Protein AF-A0A7C0XHI2-F1 (afdb_monomer_lite)

Radius of gyration: 14.93 Å; chains: 1; bounding box: 35×37×33 Å

Secondary structure (DSSP, 8-state):
--------HHHHTT-TTT--TT-EEEEEEEEEEEETTEEEEEEEEEEEETTEEEEEEEETTT--EEEEEEEETTEEEEEE------

Structure (mmCIF, N/CA/C/O backbone):
data_AF-A0A7C0XHI2-F1
#
_entry.id   AF-A0A7C0XHI2-F1
#
loop_
_atom_site.group_PDB
_atom_site.id
_atom_site.type_symbol
_atom_site.label_atom_id
_atom_site.label_alt_id
_atom_site.label_comp_id
_atom_site.label_asym_id
_atom_site.label_entity_id
_atom_site.label_seq_id
_atom_site.pdbx_PDB_ins_code
_atom_site.Cartn_x
_atom_site.Cartn_y
_atom_site.Cartn_z
_atom_site.occupancy
_atom_site.B_iso_or_equiv
_atom_site.auth_seq_id
_atom_site.auth_comp_id
_atom_site.auth_asym_id
_atom_site.auth_atom_id
_atom_site.pdbx_PDB_model_num
ATOM 1 N N . MET A 1 1 ? -5.959 -26.187 -5.880 1.00 36.31 1 MET A N 1
ATOM 2 C CA . MET A 1 1 ? -4.838 -26.578 -4.998 1.00 36.31 1 MET A CA 1
ATOM 3 C C . MET A 1 1 ? -3.995 -25.339 -4.752 1.00 36.31 1 MET A C 1
ATOM 5 O O . MET A 1 1 ? -3.334 -24.896 -5.681 1.00 36.31 1 MET A O 1
ATOM 9 N N . SER A 1 2 ? -4.087 -24.722 -3.572 1.00 40.31 2 SER A N 1
ATOM 10 C CA . SER A 1 2 ? -3.245 -23.567 -3.233 1.00 40.31 2 SER A CA 1
ATOM 11 C C . SER A 1 2 ? -1.928 -24.086 -2.655 1.00 40.31 2 SER A C 1
ATOM 13 O O . SER A 1 2 ? -1.954 -24.869 -1.707 1.00 40.31 2 SER A O 1
ATOM 15 N N . ARG A 1 3 ? -0.787 -23.738 -3.263 1.00 34.09 3 ARG A N 1
ATOM 16 C CA . ARG A 1 3 ? 0.543 -24.066 -2.726 1.00 34.09 3 ARG A CA 1
ATOM 17 C C . ARG A 1 3 ? 0.963 -22.940 -1.792 1.00 34.09 3 ARG A C 1
ATOM 19 O O . ARG A 1 3 ? 1.308 -21.861 -2.257 1.00 34.09 3 ARG A O 1
ATOM 26 N N . THR A 1 4 ? 0.957 -23.205 -0.492 1.00 38.66 4 THR A N 1
ATOM 27 C CA . THR A 1 4 ? 1.616 -22.339 0.488 1.00 38.66 4 THR A CA 1
ATOM 28 C C . THR A 1 4 ? 3.086 -22.731 0.551 1.00 38.66 4 THR A C 1
ATOM 30 O O . THR A 1 4 ? 3.415 -23.840 0.970 1.00 38.66 4 THR A O 1
ATOM 33 N N . THR A 1 5 ? 3.974 -21.844 0.112 1.00 52.50 5 THR A N 1
ATOM 34 C CA . THR A 1 5 ? 5.419 -21.965 0.342 1.00 52.50 5 THR A CA 1
ATOM 35 C C . THR A 1 5 ? 5.786 -21.081 1.523 1.00 52.50 5 THR A C 1
ATOM 37 O O . THR A 1 5 ? 5.764 -19.859 1.405 1.00 52.50 5 THR A O 1
ATOM 40 N N . SER A 1 6 ? 6.100 -21.697 2.661 1.00 55.25 6 SER A N 1
ATOM 41 C CA . SER A 1 6 ? 6.731 -21.003 3.783 1.00 55.25 6 SER A CA 1
ATOM 42 C C . SER A 1 6 ? 8.209 -20.821 3.456 1.00 55.25 6 SER A C 1
ATOM 44 O O . SER A 1 6 ? 8.903 -21.805 3.213 1.00 55.25 6 SER A O 1
ATOM 46 N N . LEU A 1 7 ? 8.673 -19.575 3.425 1.00 54.03 7 LEU A N 1
ATOM 47 C CA . LEU A 1 7 ? 10.080 -19.238 3.233 1.00 54.03 7 LEU A CA 1
ATOM 48 C C . LEU A 1 7 ? 10.656 -18.768 4.564 1.00 54.03 7 LEU A C 1
ATOM 50 O O . LEU A 1 7 ? 10.042 -17.953 5.256 1.00 54.03 7 LEU A O 1
ATOM 54 N N . SER A 1 8 ? 11.826 -19.281 4.923 1.00 66.50 8 SER A N 1
ATOM 55 C CA . SER A 1 8 ? 12.618 -18.737 6.022 1.00 66.50 8 SER A CA 1
ATOM 56 C C . SER A 1 8 ? 13.332 -17.453 5.581 1.00 66.50 8 SER A C 1
ATOM 58 O O . SER A 1 8 ? 13.522 -17.211 4.388 1.00 66.50 8 SER A O 1
ATOM 60 N N . CYS A 1 9 ? 13.778 -16.626 6.533 1.00 54.19 9 CYS A N 1
ATOM 61 C CA . CYS A 1 9 ? 14.532 -15.404 6.219 1.00 54.19 9 CYS A CA 1
ATOM 62 C C . CYS A 1 9 ? 15.788 -15.681 5.368 1.00 54.19 9 CYS A C 1
ATOM 64 O O . CYS A 1 9 ? 16.167 -14.854 4.546 1.00 54.19 9 CYS A O 1
ATOM 66 N N . SER A 1 10 ? 16.403 -16.855 5.534 1.00 64.81 10 SER A N 1
ATOM 67 C CA . SER A 1 10 ? 17.547 -17.334 4.746 1.00 64.81 10 SER A CA 1
ATOM 68 C C . SER A 1 10 ? 17.195 -17.791 3.326 1.00 64.81 10 SER A C 1
ATOM 70 O O . SER A 1 10 ? 18.070 -17.803 2.461 1.00 64.81 10 SER A O 1
ATOM 72 N N . ASP A 1 11 ? 15.936 -18.151 3.067 1.00 62.59 11 ASP A N 1
ATOM 73 C CA . ASP A 1 11 ? 15.474 -18.527 1.725 1.00 62.59 11 ASP A CA 1
ATOM 74 C C . ASP A 1 11 ? 15.193 -17.288 0.863 1.00 62.59 11 ASP A C 1
ATOM 76 O O . ASP A 1 11 ? 15.323 -17.329 -0.361 1.00 62.59 11 ASP A O 1
ATOM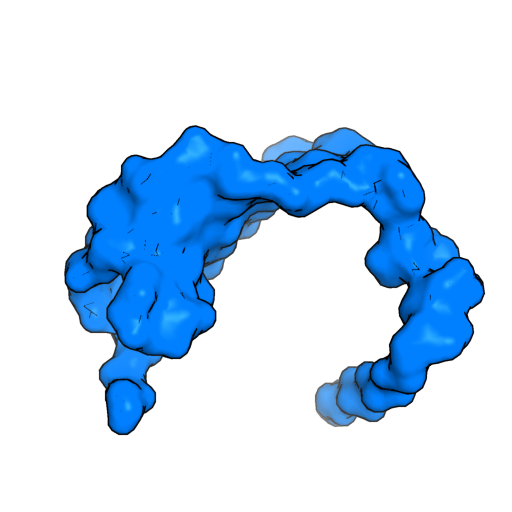 80 N N . ILE A 1 12 ? 14.842 -16.162 1.497 1.00 58.22 12 ILE A N 1
ATOM 81 C CA . ILE A 1 12 ? 14.538 -14.895 0.815 1.00 58.22 12 ILE A CA 1
ATOM 82 C C . ILE A 1 12 ? 15.788 -14.321 0.145 1.00 58.22 12 ILE A C 1
AT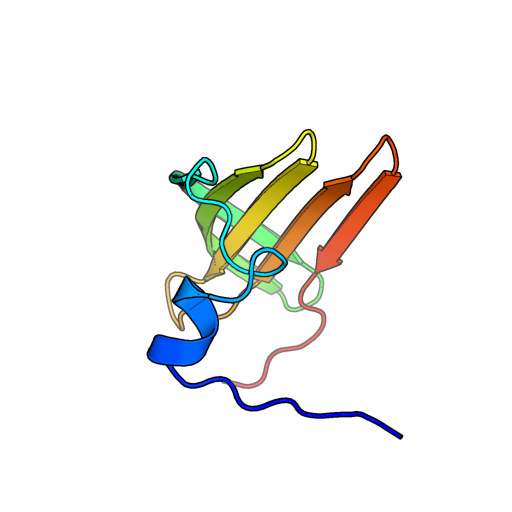OM 84 O O . ILE A 1 12 ? 15.717 -13.898 -1.004 1.00 58.22 12 ILE A O 1
ATOM 88 N N . SER A 1 13 ? 16.940 -14.357 0.814 1.00 55.72 13 SER A N 1
ATOM 89 C CA . SER A 1 13 ? 18.195 -13.799 0.292 1.00 55.72 13 SER A CA 1
ATOM 90 C C . SER A 1 13 ? 18.773 -14.558 -0.910 1.00 55.72 13 SER A C 1
ATOM 92 O O . SER A 1 13 ? 19.555 -13.980 -1.658 1.00 55.72 13 SER A O 1
ATOM 94 N N . ASN A 1 14 ? 18.378 -15.818 -1.127 1.00 51.16 14 ASN A N 1
ATOM 95 C CA . ASN A 1 14 ? 18.843 -16.645 -2.250 1.00 51.16 14 ASN A CA 1
ATOM 96 C C . ASN A 1 14 ? 17.791 -16.847 -3.351 1.00 51.16 14 ASN A C 1
ATOM 98 O O . ASN A 1 14 ? 18.092 -17.412 -4.404 1.00 51.16 14 ASN A O 1
ATOM 102 N N . SER A 1 15 ? 16.556 -16.389 -3.139 1.00 54.91 15 SER A N 1
ATOM 103 C CA . SER A 1 15 ? 15.505 -16.462 -4.147 1.00 54.91 15 SER A CA 1
ATOM 104 C C . SER A 1 15 ? 15.537 -15.203 -5.009 1.00 54.91 15 SER A C 1
ATOM 106 O O . SER A 1 15 ? 14.886 -14.203 -4.703 1.00 54.91 15 SER A O 1
ATOM 108 N N . GLY A 1 16 ? 16.270 -15.253 -6.125 1.00 50.09 16 GLY A N 1
ATOM 109 C CA . GLY A 1 16 ? 16.339 -14.159 -7.109 1.00 50.09 16 GLY A CA 1
ATOM 110 C C . GLY A 1 16 ? 14.992 -13.767 -7.744 1.00 50.09 16 GLY A C 1
ATOM 111 O O . GLY A 1 16 ? 14.937 -12.813 -8.509 1.00 50.09 16 GLY A O 1
ATOM 112 N N . ALA A 1 17 ? 13.905 -14.482 -7.430 1.00 52.44 17 ALA A N 1
ATOM 113 C CA . ALA A 1 17 ? 12.536 -14.133 -7.810 1.00 52.44 17 ALA A CA 1
ATOM 114 C C . ALA A 1 17 ? 11.788 -13.292 -6.751 1.00 52.44 17 ALA A C 1
ATOM 116 O O . ALA A 1 17 ? 10.707 -12.787 -7.039 1.00 52.44 17 ALA A O 1
ATOM 117 N N . ILE A 1 18 ? 12.317 -13.175 -5.527 1.00 53.97 18 ILE A N 1
ATOM 118 C CA . ILE A 1 18 ? 11.661 -12.509 -4.382 1.00 53.97 18 ILE A CA 1
ATOM 119 C C . ILE A 1 18 ? 12.503 -11.340 -3.867 1.00 53.97 18 ILE A C 1
ATOM 121 O O . ILE A 1 18 ? 11.958 -10.345 -3.393 1.00 53.97 18 ILE A O 1
ATOM 125 N N . TYR A 1 19 ? 13.826 -11.441 -3.984 1.00 55.56 19 TYR A N 1
ATOM 126 C CA . TYR A 1 19 ? 14.753 -10.404 -3.565 1.00 55.56 19 TYR A CA 1
ATOM 127 C C . TYR A 1 19 ? 15.279 -9.631 -4.775 1.00 55.56 19 TYR A C 1
ATOM 129 O O . TYR A 1 19 ? 16.130 -10.117 -5.517 1.00 55.56 19 TYR A O 1
ATOM 137 N N . ASP A 1 20 ? 14.770 -8.413 -4.953 1.00 65.50 20 ASP A N 1
ATOM 138 C CA . ASP A 1 20 ? 15.381 -7.418 -5.828 1.00 65.50 20 ASP A CA 1
ATOM 139 C C . ASP A 1 20 ? 16.142 -6.403 -4.957 1.00 65.50 20 ASP A C 1
ATOM 141 O O . ASP A 1 20 ? 15.508 -5.591 -4.280 1.00 65.50 20 ASP A O 1
ATOM 145 N N . PRO A 1 21 ? 17.489 -6.418 -4.950 1.00 64.69 21 PRO A N 1
ATOM 146 C CA . PRO A 1 21 ? 18.286 -5.479 -4.162 1.00 64.69 21 PRO A CA 1
ATOM 147 C C . PRO A 1 21 ? 18.182 -4.031 -4.665 1.00 64.69 21 PRO A C 1
ATOM 149 O O . PRO A 1 21 ? 18.574 -3.113 -3.948 1.00 64.69 21 PRO A O 1
ATOM 152 N N . SER A 1 22 ? 17.677 -3.814 -5.884 1.00 68.38 22 SER A N 1
ATOM 153 C CA . SER A 1 22 ? 17.369 -2.484 -6.417 1.00 68.38 22 SER A CA 1
ATOM 154 C C . SER A 1 22 ? 15.969 -2.002 -6.038 1.00 68.38 22 SER A C 1
ATOM 156 O O . SER A 1 22 ? 15.657 -0.822 -6.219 1.00 68.38 22 SER A O 1
ATOM 158 N N . ALA A 1 23 ? 15.134 -2.883 -5.480 1.00 70.88 23 ALA A N 1
ATOM 159 C CA . ALA A 1 23 ? 13.796 -2.514 -5.080 1.00 70.88 23 ALA A CA 1
ATOM 160 C C . ALA A 1 23 ? 13.828 -1.622 -3.842 1.00 70.88 23 ALA A C 1
ATOM 162 O O . ALA A 1 23 ? 14.292 -2.008 -2.768 1.00 70.88 23 ALA A O 1
ATOM 163 N N . SER A 1 24 ? 13.272 -0.422 -3.980 1.00 73.88 24 SER A N 1
ATOM 164 C CA . SER A 1 24 ? 13.097 0.496 -2.861 1.00 73.88 24 SER A CA 1
ATOM 165 C C . SER A 1 24 ? 11.639 0.515 -2.430 1.00 73.88 24 SER A C 1
ATOM 167 O O . SER A 1 24 ? 10.774 0.870 -3.233 1.00 73.88 24 SER A O 1
ATOM 169 N N . PHE A 1 25 ? 11.377 0.180 -1.168 1.00 82.88 25 PHE A N 1
ATOM 170 C CA . PHE A 1 25 ? 10.096 0.441 -0.521 1.00 82.88 25 PHE A CA 1
ATOM 171 C C . PHE A 1 25 ? 10.211 1.752 0.251 1.00 82.88 25 PHE A C 1
ATOM 173 O O . PHE A 1 25 ? 10.973 1.843 1.213 1.00 82.88 25 PHE A O 1
ATOM 180 N N . GLN A 1 26 ? 9.514 2.788 -0.201 1.00 89.56 26 GLN A N 1
ATOM 181 C CA . GLN A 1 26 ? 9.672 4.138 0.324 1.00 89.56 26 GLN A CA 1
ATOM 182 C C . GLN A 1 26 ? 8.351 4.644 0.873 1.00 89.56 26 GLN A C 1
ATOM 184 O O . GLN A 1 26 ? 7.313 4.532 0.227 1.00 89.56 26 GLN A O 1
ATOM 189 N N . TYR A 1 27 ? 8.395 5.235 2.061 1.00 93.81 27 TYR A N 1
ATOM 190 C CA . TYR A 1 27 ? 7.284 6.036 2.548 1.00 93.81 27 TYR A CA 1
ATOM 191 C C . TYR A 1 27 ? 7.184 7.316 1.712 1.00 93.81 27 TYR A C 1
ATOM 193 O O . TYR A 1 27 ? 8.164 8.043 1.558 1.00 93.81 27 TYR A O 1
ATOM 201 N N . VAL A 1 28 ? 6.002 7.569 1.156 1.00 95.38 28 VAL A N 1
ATOM 202 C CA . VAL A 1 28 ? 5.732 8.700 0.256 1.00 95.38 28 VAL A CA 1
ATOM 203 C C . VAL A 1 28 ? 5.006 9.822 0.987 1.00 95.38 28 VAL A C 1
ATOM 205 O O . VAL A 1 28 ? 5.157 10.989 0.636 1.00 95.38 28 VAL A O 1
ATOM 208 N N . GLY A 1 29 ? 4.207 9.480 1.994 1.00 96.44 29 GLY A N 1
ATOM 209 C CA . GLY A 1 29 ? 3.420 10.446 2.742 1.00 96.44 29 GLY A CA 1
ATOM 210 C C . GLY A 1 29 ? 2.151 9.837 3.308 1.00 96.44 29 GLY A C 1
ATOM 211 O O . GLY A 1 29 ? 1.946 8.624 3.290 1.00 96.44 29 GLY A O 1
ATOM 212 N N . ASP A 1 30 ? 1.283 10.712 3.786 1.00 98.19 30 ASP A N 1
ATOM 213 C CA . ASP A 1 30 ? -0.009 10.346 4.341 1.00 98.19 30 ASP A CA 1
ATOM 214 C C . ASP A 1 30 ? -1.128 10.678 3.362 1.00 98.19 30 ASP A C 1
ATOM 216 O O . ASP A 1 30 ? -1.101 11.717 2.703 1.00 98.19 30 ASP A O 1
ATOM 220 N N . GLU A 1 31 ? -2.132 9.812 3.280 1.00 98.19 31 GLU A N 1
ATOM 221 C CA . GLU A 1 31 ? -3.274 10.000 2.388 1.00 98.19 31 GLU A CA 1
ATOM 222 C C . GLU A 1 31 ? -4.546 9.443 3.029 1.00 98.19 31 GLU A C 1
ATOM 224 O O . GLU A 1 31 ? -4.540 8.345 3.583 1.00 98.19 31 GLU A O 1
ATOM 229 N N . THR A 1 32 ? -5.648 10.189 2.952 1.00 98.19 32 THR A N 1
ATOM 230 C CA . THR A 1 32 ? -6.974 9.666 3.302 1.00 98.19 32 THR A CA 1
ATOM 231 C C . THR A 1 32 ? -7.552 8.951 2.089 1.00 98.19 32 THR A C 1
ATOM 233 O O . THR A 1 32 ? -7.739 9.570 1.042 1.00 98.19 32 THR A O 1
ATOM 236 N N . VAL A 1 33 ? -7.847 7.661 2.228 1.00 97.94 33 VAL A N 1
ATOM 237 C CA . VAL A 1 33 ? -8.304 6.796 1.137 1.00 97.94 33 VAL A CA 1
ATOM 238 C C . VAL A 1 33 ? -9.713 6.300 1.425 1.00 97.94 33 VAL A C 1
ATOM 240 O O . VAL A 1 33 ? -9.980 5.765 2.499 1.00 97.94 33 VAL A O 1
ATOM 243 N N . THR A 1 34 ? -10.604 6.441 0.445 1.00 98.00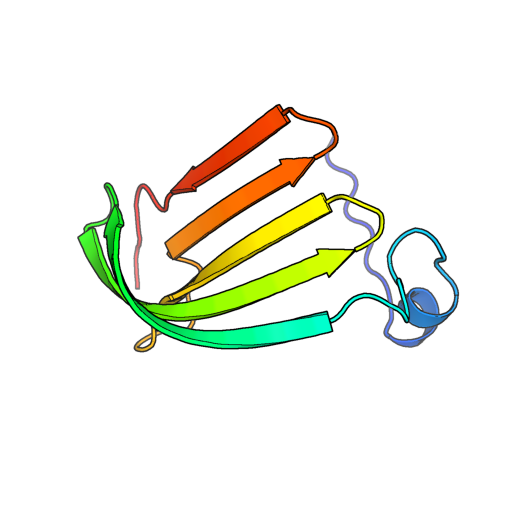 34 THR A N 1
ATOM 244 C CA . THR A 1 34 ? -11.955 5.869 0.479 1.00 98.00 34 THR A CA 1
ATOM 245 C C . THR A 1 34 ? -12.024 4.672 -0.461 1.00 98.00 34 THR A C 1
ATOM 247 O O . THR A 1 34 ? -11.697 4.787 -1.640 1.00 98.00 34 THR A O 1
ATOM 250 N N . VAL A 1 35 ? -12.459 3.538 0.077 1.00 97.50 35 VAL A N 1
ATOM 251 C CA . VAL A 1 35 ? -12.696 2.258 -0.608 1.00 97.50 35 VAL A CA 1
ATOM 252 C C . VAL A 1 35 ? -14.066 1.719 -0.174 1.00 97.50 35 VAL A C 1
ATOM 254 O O . VAL A 1 35 ? -14.680 2.297 0.727 1.00 97.50 35 VAL A O 1
ATOM 257 N N . PRO A 1 36 ? -14.584 0.621 -0.751 1.00 98.12 36 PRO A N 1
ATOM 258 C CA . PRO A 1 36 ? -15.900 0.119 -0.356 1.00 98.12 36 PRO A CA 1
ATOM 259 C C . PRO A 1 36 ? -16.016 -0.253 1.135 1.00 98.12 36 PRO A C 1
ATOM 261 O O . PRO A 1 36 ? -17.089 -0.086 1.708 1.00 98.12 36 PRO A O 1
ATOM 264 N N . ALA A 1 37 ? -14.926 -0.677 1.788 1.00 96.00 37 ALA A N 1
ATOM 265 C CA . ALA A 1 37 ? -14.911 -0.951 3.231 1.00 96.00 37 ALA A CA 1
ATOM 266 C C . ALA A 1 37 ? -14.996 0.304 4.126 1.00 96.00 37 ALA A C 1
ATOM 268 O O . ALA A 1 37 ? -15.146 0.167 5.339 1.00 96.00 37 ALA A O 1
ATOM 269 N N . GLY A 1 38 ? -14.879 1.511 3.561 1.00 95.88 38 GLY A N 1
ATOM 270 C CA . GLY A 1 38 ? -14.936 2.775 4.293 1.00 95.88 38 GLY A CA 1
ATOM 271 C C . GLY A 1 38 ? -13.802 3.737 3.944 1.00 95.88 38 GLY A C 1
ATOM 272 O O . GLY A 1 38 ? -13.107 3.591 2.936 1.00 95.88 38 GLY A O 1
ATOM 273 N N . THR A 1 39 ? -13.621 4.742 4.800 1.00 97.25 39 THR A N 1
ATOM 274 C CA . THR A 1 39 ? -12.574 5.760 4.661 1.00 97.25 39 THR A CA 1
ATOM 275 C C . THR A 1 39 ? -11.529 5.596 5.752 1.00 97.25 39 THR A C 1
ATOM 277 O O . THR A 1 39 ? -11.854 5.560 6.937 1.00 97.25 39 THR A O 1
ATOM 280 N N . PHE A 1 40 ? -10.265 5.553 5.343 1.00 97.50 40 PHE A N 1
ATOM 281 C CA . PHE A 1 40 ? -9.126 5.275 6.205 1.00 97.50 40 PHE A CA 1
ATOM 282 C C . PHE A 1 40 ? -8.082 6.379 6.061 1.00 97.50 40 PHE A C 1
ATOM 284 O O . PHE A 1 40 ? -7.81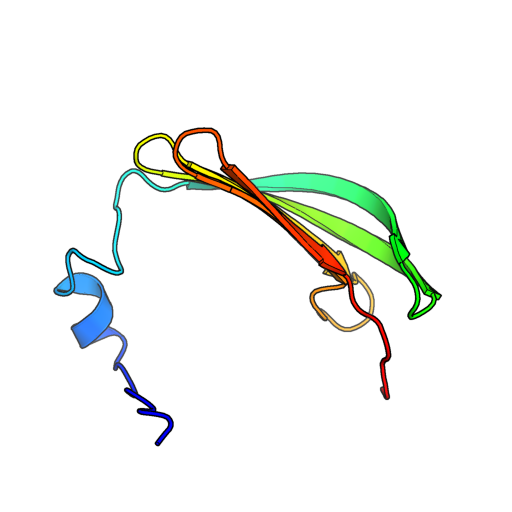3 6.853 4.957 1.00 97.50 40 PHE A O 1
ATOM 291 N N . SER A 1 41 ? -7.462 6.779 7.171 1.00 98.25 41 SER A N 1
ATOM 292 C CA . SER A 1 41 ? -6.214 7.542 7.115 1.00 98.25 41 SER A CA 1
ATOM 293 C C . SER A 1 41 ? -5.068 6.555 6.930 1.00 98.25 41 SER A C 1
ATOM 295 O O . SER A 1 41 ? -4.911 5.647 7.746 1.00 98.25 41 SER A O 1
ATOM 297 N N . CYS A 1 42 ? -4.285 6.707 5.864 1.00 98.56 42 CYS A N 1
ATOM 298 C CA . CYS A 1 42 ? -3.265 5.743 5.474 1.00 98.56 42 CYS A CA 1
ATOM 299 C C . CYS A 1 42 ? -1.867 6.357 5.431 1.00 98.56 42 CYS A C 1
ATOM 301 O O . CYS A 1 42 ? -1.693 7.519 5.058 1.00 98.56 42 CYS A O 1
ATOM 303 N N . TRP A 1 43 ? -0.859 5.541 5.735 1.00 98.19 43 TRP A N 1
ATOM 304 C CA . TRP A 1 43 ? 0.477 5.732 5.184 1.00 98.19 43 TRP A CA 1
ATOM 305 C C . TRP A 1 43 ? 0.485 5.237 3.739 1.00 98.19 43 TRP A C 1
ATOM 307 O O . TRP A 1 43 ? -0.041 4.161 3.437 1.00 98.19 43 TRP A O 1
ATOM 317 N N . LYS A 1 44 ? 1.101 6.008 2.852 1.00 97.81 44 LYS A N 1
ATOM 318 C CA . LYS A 1 44 ? 1.312 5.663 1.452 1.00 97.81 44 LYS A CA 1
ATOM 319 C C . LYS A 1 44 ? 2.761 5.270 1.242 1.00 97.81 44 LYS A C 1
ATOM 321 O O . LYS A 1 44 ? 3.673 6.024 1.582 1.00 97.81 44 LYS A O 1
ATOM 326 N N . PHE A 1 45 ? 2.962 4.124 0.615 1.00 95.62 45 PHE A N 1
ATOM 327 C CA . PHE A 1 45 ? 4.274 3.620 0.253 1.00 95.62 45 PHE A CA 1
ATOM 328 C C . PHE A 1 45 ? 4.369 3.406 -1.249 1.00 95.62 45 PHE A C 1
ATOM 330 O O . PHE A 1 45 ? 3.405 2.964 -1.876 1.00 95.62 45 PHE A O 1
ATOM 337 N N . SER A 1 46 ? 5.534 3.688 -1.818 1.00 91.81 46 SER A N 1
ATOM 338 C CA . SER A 1 46 ? 5.882 3.319 -3.182 1.00 91.81 46 SER A CA 1
ATOM 339 C C . SER A 1 46 ? 6.889 2.179 -3.178 1.00 91.81 46 SER A C 1
ATOM 341 O O . SER A 1 46 ? 7.761 2.071 -2.318 1.00 91.81 46 SER A O 1
ATOM 343 N N . TYR A 1 47 ? 6.753 1.326 -4.178 1.00 88.00 47 TYR A N 1
ATOM 344 C CA . TYR A 1 47 ? 7.664 0.256 -4.520 1.00 88.00 47 TYR A CA 1
ATOM 345 C C . TYR A 1 47 ? 7.950 0.360 -6.013 1.00 88.00 47 TYR A C 1
ATOM 347 O O . TYR A 1 47 ? 7.020 0.460 -6.814 1.00 88.00 47 TYR A O 1
ATOM 355 N N . ALA A 1 48 ? 9.218 0.332 -6.398 1.00 82.81 48 ALA A N 1
ATOM 356 C CA . ALA A 1 48 ? 9.619 0.275 -7.796 1.00 82.81 48 ALA A CA 1
ATOM 357 C C . ALA A 1 48 ? 10.700 -0.790 -7.964 1.00 82.81 48 ALA A C 1
ATOM 359 O O . ALA A 1 48 ? 11.632 -0.849 -7.166 1.00 82.81 48 ALA A O 1
ATOM 360 N N . SER A 1 49 ? 10.551 -1.627 -8.988 1.00 77.38 49 SER A N 1
ATOM 361 C CA . SER A 1 49 ? 11.469 -2.722 -9.313 1.00 77.38 49 SER A CA 1
ATOM 362 C C . SER A 1 49 ? 11.315 -3.094 -10.782 1.00 77.38 49 SER A C 1
ATOM 364 O O . SER A 1 49 ? 10.188 -3.239 -11.257 1.00 77.38 49 SER A O 1
ATOM 366 N N . GLY A 1 50 ? 12.426 -3.237 -11.513 1.00 72.62 50 GLY A N 1
ATOM 367 C CA . GLY A 1 50 ? 12.442 -3.884 -12.834 1.00 72.62 50 GLY A CA 1
ATOM 368 C C . GLY A 1 50 ? 11.405 -3.381 -13.854 1.00 72.62 50 GLY A C 1
ATOM 369 O O . GLY A 1 50 ? 10.891 -4.175 -14.636 1.00 72.62 50 GLY A O 1
ATOM 370 N N . GLY A 1 51 ? 11.049 -2.089 -13.833 1.00 72.94 51 GLY A N 1
ATOM 371 C CA . GLY A 1 51 ? 10.037 -1.501 -14.728 1.00 72.94 51 GLY A CA 1
ATOM 372 C C . GLY A 1 51 ? 8.579 -1.640 -14.265 1.00 72.94 51 GLY A C 1
ATOM 373 O O . GLY A 1 51 ? 7.669 -1.228 -14.982 1.00 72.94 51 GLY A O 1
ATOM 374 N N . SER A 1 52 ? 8.351 -2.179 -13.070 1.00 80.38 52 SER A N 1
ATOM 375 C CA . SER A 1 52 ? 7.058 -2.179 -12.386 1.00 80.38 52 SER A CA 1
ATOM 376 C C . SER A 1 52 ? 7.038 -1.119 -11.290 1.00 80.38 52 SER A C 1
ATOM 378 O O . SER A 1 52 ? 8.042 -0.891 -10.609 1.00 80.38 52 SER A O 1
ATOM 380 N N . SER A 1 53 ? 5.886 -0.483 -11.099 1.00 87.50 53 SER A N 1
ATOM 381 C CA . SER A 1 53 ? 5.658 0.422 -9.972 1.00 87.50 53 SER A CA 1
ATOM 382 C C . SER A 1 53 ? 4.413 -0.004 -9.214 1.00 87.50 53 SER A C 1
ATOM 384 O O . SER A 1 53 ? 3.387 -0.329 -9.806 1.00 87.50 53 SER A O 1
ATOM 386 N N . THR A 1 54 ? 4.507 -0.014 -7.894 1.00 91.25 54 THR A N 1
ATOM 387 C CA . THR A 1 54 ? 3.412 -0.361 -7.000 1.00 91.25 54 THR A CA 1
ATOM 388 C C . THR A 1 54 ? 3.284 0.718 -5.944 1.00 91.25 54 THR A C 1
ATOM 390 O O . THR A 1 54 ? 4.270 1.211 -5.408 1.00 91.25 54 THR A O 1
ATOM 393 N N . THR A 1 55 ? 2.053 1.092 -5.635 1.00 95.38 55 THR A N 1
ATOM 394 C CA . THR A 1 55 ? 1.716 1.936 -4.495 1.00 95.38 55 THR A CA 1
ATOM 395 C C . THR A 1 55 ? 0.836 1.143 -3.545 1.00 95.38 55 THR A C 1
ATOM 397 O O . THR A 1 55 ? -0.091 0.455 -3.984 1.00 95.38 55 THR A O 1
ATOM 400 N N . VAL A 1 56 ? 1.133 1.237 -2.254 1.00 96.12 56 VAL A N 1
ATOM 401 C CA . VAL A 1 56 ? 0.394 0.570 -1.182 1.00 96.12 56 VAL A CA 1
ATOM 402 C C . VAL A 1 56 ? -0.082 1.615 -0.190 1.00 96.12 56 VAL A C 1
ATOM 404 O O . VAL A 1 56 ? 0.699 2.461 0.241 1.00 96.12 56 VAL A O 1
ATOM 407 N N . TRP A 1 57 ? -1.352 1.537 0.191 1.00 98.06 57 TRP A N 1
ATOM 408 C CA . TRP A 1 57 ? -1.925 2.349 1.256 1.00 98.06 57 TRP A CA 1
ATOM 409 C C . TRP A 1 57 ? -2.257 1.449 2.432 1.00 98.06 57 TRP A C 1
ATOM 411 O O . TRP A 1 57 ? -3.017 0.491 2.289 1.00 98.06 57 TRP A O 1
ATOM 421 N N . VAL A 1 58 ? -1.680 1.758 3.585 1.00 97.75 58 VAL A N 1
ATOM 422 C CA . VAL A 1 58 ? -1.837 0.987 4.819 1.00 97.75 58 VAL A CA 1
ATOM 423 C C . VAL A 1 58 ? -2.501 1.877 5.853 1.00 97.75 58 VAL A C 1
ATOM 425 O O . VAL A 1 58 ? -2.014 2.976 6.112 1.00 97.75 58 VAL A O 1
ATOM 428 N N . SER A 1 59 ? -3.615 1.428 6.421 1.00 97.38 59 SER A N 1
ATOM 429 C CA . SER A 1 59 ? -4.331 2.133 7.483 1.00 97.38 59 SER A CA 1
ATOM 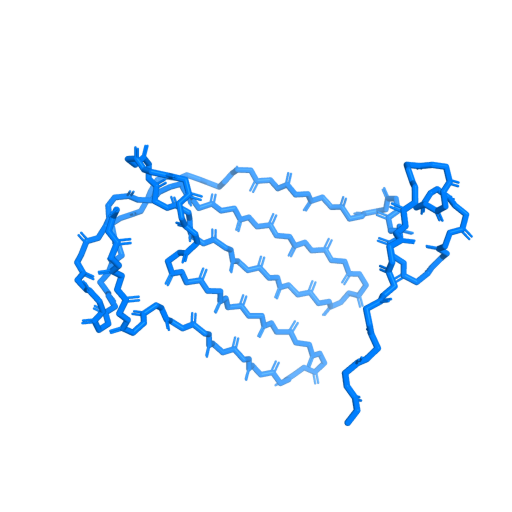430 C C . SER A 1 59 ? -3.408 2.400 8.671 1.00 97.38 59 SER A C 1
ATOM 432 O O . SER A 1 59 ? -2.693 1.516 9.147 1.00 97.38 59 SER A O 1
ATOM 434 N N . LYS A 1 60 ? -3.428 3.644 9.153 1.00 96.94 60 LYS A N 1
ATOM 435 C CA . LYS A 1 60 ? -2.622 4.088 10.295 1.00 96.94 60 LYS A CA 1
ATOM 436 C C . LYS A 1 60 ? -3.102 3.525 11.627 1.00 96.94 60 LYS A C 1
ATOM 438 O O . LYS A 1 60 ? -2.343 3.517 12.590 1.00 96.94 60 LYS A O 1
ATOM 443 N N . THR A 1 61 ? -4.366 3.123 11.696 1.00 95.00 61 THR A N 1
ATOM 444 C CA . THR A 1 61 ? -5.007 2.715 12.948 1.00 95.00 61 THR A CA 1
ATOM 445 C C . THR A 1 61 ? -4.678 1.270 13.305 1.00 95.00 61 THR A C 1
ATOM 447 O O . THR A 1 61 ? -4.365 0.981 14.454 1.00 95.00 61 THR A O 1
ATOM 450 N N . ASP A 1 62 ? -4.732 0.375 12.324 1.00 91.88 62 ASP A N 1
ATOM 451 C CA . ASP A 1 62 ? -4.676 -1.082 12.504 1.00 91.88 62 ASP A CA 1
ATOM 452 C C . ASP A 1 62 ? -3.587 -1.752 11.646 1.00 91.88 62 ASP A C 1
ATOM 454 O O . ASP A 1 62 ? -3.361 -2.955 11.758 1.00 91.88 62 ASP A O 1
ATOM 458 N N . GLY A 1 63 ? -2.882 -0.992 10.799 1.00 93.25 63 GLY A N 1
ATOM 459 C CA . GLY A 1 63 ? -1.850 -1.530 9.913 1.00 93.25 63 GLY A CA 1
ATOM 460 C C . GLY A 1 63 ? -2.406 -2.366 8.757 1.00 93.25 63 GLY A C 1
ATOM 461 O O . GLY A 1 63 ? -1.643 -3.069 8.091 1.00 93.25 63 GLY A O 1
ATOM 462 N N . VAL A 1 64 ? -3.715 -2.311 8.499 1.00 93.88 64 VAL A N 1
ATOM 463 C CA . VAL A 1 64 ? -4.360 -3.108 7.451 1.00 93.88 64 VAL A CA 1
ATOM 464 C C . VAL A 1 64 ? -4.110 -2.479 6.080 1.00 93.88 64 VAL A C 1
ATOM 466 O O . VAL A 1 64 ? -4.292 -1.270 5.908 1.00 93.88 64 VAL A O 1
ATOM 469 N N . PRO A 1 65 ? -3.726 -3.261 5.059 1.00 95.50 65 PRO A N 1
ATOM 470 C CA . PRO A 1 65 ? -3.668 -2.757 3.696 1.00 95.50 65 PRO A CA 1
ATOM 471 C C . PRO A 1 65 ? -5.062 -2.397 3.160 1.00 95.50 65 PRO A C 1
ATOM 473 O O . PRO A 1 65 ? -5.945 -3.245 3.057 1.00 95.50 65 PRO A O 1
ATOM 476 N N . VAL A 1 66 ? -5.245 -1.131 2.791 1.00 97.81 66 VAL A N 1
ATOM 477 C CA . VAL A 1 66 ? -6.525 -0.567 2.329 1.00 97.81 66 VAL A CA 1
ATOM 478 C C . VAL A 1 66 ? -6.629 -0.598 0.807 1.00 97.81 66 VAL A C 1
ATOM 480 O O . VAL A 1 66 ? -7.701 -0.851 0.253 1.00 97.81 66 VAL A O 1
ATOM 483 N N . LYS A 1 67 ? -5.516 -0.341 0.115 1.00 97.62 67 LYS A N 1
ATOM 484 C CA . LYS A 1 67 ? -5.458 -0.297 -1.348 1.00 97.62 67 LYS A CA 1
ATOM 485 C C . LYS A 1 67 ? -4.079 -0.695 -1.858 1.00 97.62 67 LYS A C 1
ATOM 487 O O . LYS A 1 67 ? -3.062 -0.364 -1.247 1.00 97.62 67 LYS A O 1
ATOM 492 N N . PHE A 1 68 ? -4.058 -1.339 -3.018 1.00 94.75 68 PHE A N 1
ATOM 493 C CA . PHE A 1 68 ? -2.863 -1.593 -3.814 1.00 94.75 68 PHE A CA 1
ATOM 494 C C . PHE A 1 68 ? -3.113 -1.131 -5.241 1.00 94.75 68 PHE A C 1
ATOM 496 O O . PHE A 1 68 ? -4.168 -1.400 -5.811 1.00 94.75 68 PHE A O 1
ATOM 503 N N . SER A 1 69 ? -2.136 -0.461 -5.835 1.00 94.81 69 SER A N 1
ATOM 504 C CA . SER A 1 69 ? -2.157 -0.105 -7.250 1.00 94.81 69 SER A CA 1
ATOM 505 C C . SER A 1 69 ? -0.822 -0.484 -7.845 1.00 94.81 69 SER A C 1
ATOM 507 O O . SER A 1 69 ? 0.196 0.050 -7.418 1.00 94.81 69 SER A O 1
ATOM 509 N N . THR A 1 70 ? -0.811 -1.383 -8.818 1.00 92.00 70 THR A N 1
ATOM 510 C CA . THR A 1 70 ? 0.412 -1.816 -9.494 1.00 92.00 70 THR A CA 1
ATOM 511 C C . THR A 1 70 ? 0.306 -1.601 -10.994 1.00 92.00 70 THR A C 1
ATOM 513 O O . THR A 1 70 ? -0.755 -1.797 -11.589 1.00 92.00 70 THR A O 1
ATOM 516 N N . GLN A 1 71 ? 1.415 -1.187 -11.593 1.00 88.56 71 GLN A N 1
ATOM 517 C CA . GLN A 1 71 ? 1.625 -1.167 -13.028 1.00 88.56 71 GLN A CA 1
ATOM 518 C C . GLN A 1 71 ? 2.749 -2.133 -13.374 1.00 88.56 71 GLN A C 1
ATOM 520 O O . GLN A 1 71 ? 3.866 -1.988 -12.875 1.00 88.56 71 GLN A O 1
ATOM 525 N N . ILE A 1 72 ? 2.452 -3.092 -14.246 1.00 81.12 72 ILE A N 1
ATOM 526 C CA . ILE A 1 72 ? 3.395 -4.109 -14.715 1.00 81.12 72 ILE A CA 1
ATOM 527 C C . ILE A 1 72 ? 3.293 -4.163 -16.237 1.00 81.12 72 ILE A C 1
ATOM 529 O O . ILE A 1 72 ? 2.250 -4.534 -16.777 1.00 81.12 72 ILE A O 1
ATOM 533 N N . ALA A 1 73 ? 4.371 -3.787 -16.930 1.00 80.81 73 ALA A N 1
ATOM 534 C CA . ALA A 1 73 ? 4.477 -3.863 -18.392 1.00 80.81 73 ALA A CA 1
ATOM 535 C C . ALA A 1 73 ? 3.261 -3.270 -19.146 1.00 80.81 73 ALA A C 1
ATOM 537 O O . ALA A 1 73 ? 2.749 -3.863 -20.092 1.00 80.81 73 ALA A O 1
ATOM 538 N N . GLY A 1 74 ? 2.768 -2.109 -18.696 1.00 78.38 74 GLY A N 1
ATOM 539 C CA . GLY A 1 74 ? 1.623 -1.407 -19.295 1.00 78.38 74 GLY A CA 1
ATOM 540 C C . GLY A 1 74 ? 0.242 -1.865 -18.812 1.00 78.38 74 GLY A C 1
ATOM 541 O O . GLY A 1 74 ? -0.748 -1.197 -19.099 1.00 78.38 74 GLY A O 1
ATOM 542 N N . ASN A 1 75 ? 0.154 -2.944 -18.032 1.00 84.25 75 ASN A N 1
ATOM 543 C CA . ASN A 1 75 ? -1.089 -3.371 -17.393 1.00 84.25 75 ASN A CA 1
ATOM 544 C C . ASN A 1 75 ? -1.217 -2.742 -16.009 1.00 84.25 75 ASN A C 1
ATOM 546 O O . ASN A 1 75 ? -0.245 -2.703 -15.256 1.00 84.25 75 ASN A O 1
ATOM 550 N N . SER A 1 76 ? -2.422 -2.294 -15.661 1.00 89.88 76 SER A N 1
ATOM 551 C CA . SER A 1 76 ? -2.733 -1.784 -14.325 1.00 89.88 76 SER A CA 1
ATOM 552 C C . SER A 1 76 ? -3.614 -2.770 -13.569 1.00 89.88 76 SER A C 1
ATOM 554 O O . SER A 1 76 ? -4.590 -3.281 -14.115 1.00 89.88 76 SER A O 1
ATOM 556 N N . CYS A 1 77 ? -3.293 -3.004 -12.302 1.00 90.25 77 CYS A N 1
ATOM 557 C CA . CYS A 1 77 ? -4.150 -3.720 -11.367 1.00 90.25 77 CYS A CA 1
ATOM 558 C C . CYS A 1 77 ? -4.369 -2.844 -10.135 1.00 90.25 77 CYS A C 1
ATOM 560 O O . CYS A 1 77 ? -3.417 -2.303 -9.568 1.00 90.25 77 CYS A O 1
ATOM 562 N N . VAL A 1 78 ? -5.632 -2.705 -9.739 1.00 94.75 78 VAL A N 1
ATOM 563 C CA . VAL A 1 78 ? -6.031 -2.006 -8.522 1.00 94.75 78 VAL A CA 1
ATOM 564 C C . VAL A 1 78 ? -6.824 -2.975 -7.663 1.00 94.75 78 VAL A C 1
ATOM 566 O O . VAL A 1 78 ? -7.770 -3.603 -8.136 1.00 94.75 78 VAL A O 1
ATOM 569 N N . VAL A 1 79 ? -6.423 -3.088 -6.403 1.00 95.56 79 VAL A N 1
ATOM 570 C CA . VAL A 1 79 ? -7.102 -3.883 -5.382 1.00 95.56 79 VAL A CA 1
ATOM 571 C C . VAL A 1 79 ? -7.525 -2.939 -4.271 1.00 95.56 79 VAL A C 1
ATOM 573 O O . VAL A 1 79 ? -6.713 -2.149 -3.789 1.00 95.56 79 VAL A O 1
ATOM 576 N N . GLU A 1 80 ? -8.784 -3.025 -3.861 1.00 97.44 80 GLU A N 1
ATOM 577 C CA . GLU A 1 80 ? -9.367 -2.191 -2.812 1.00 97.44 80 GLU A CA 1
ATOM 578 C C . GLU A 1 80 ? -10.002 -3.070 -1.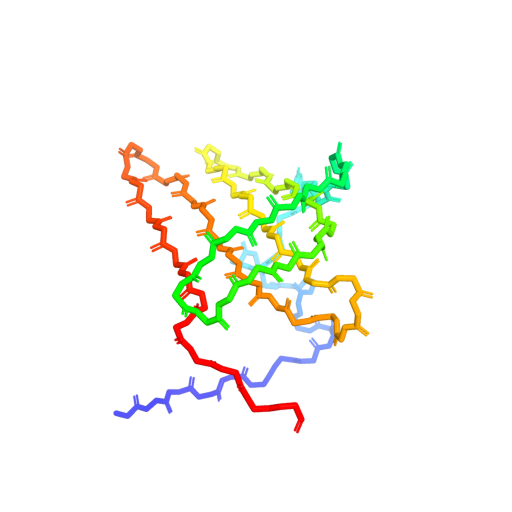740 1.00 97.44 80 GLU A C 1
ATOM 580 O O . GLU A 1 80 ? -10.591 -4.112 -2.038 1.00 97.44 80 GLU A O 1
ATOM 585 N N . LEU A 1 81 ? -9.872 -2.652 -0.484 1.00 96.31 81 LEU A N 1
ATOM 586 C CA . LEU A 1 81 ? -10.496 -3.332 0.639 1.00 96.31 81 LEU A CA 1
ATOM 587 C C . LEU A 1 81 ? -12.019 -3.176 0.545 1.00 96.31 81 LEU A C 1
ATOM 589 O O . LEU A 1 81 ? -12.552 -2.065 0.573 1.00 96.31 81 LEU A O 1
ATOM 593 N N . VAL A 1 82 ? -12.717 -4.305 0.419 1.00 97.31 82 VAL A N 1
ATOM 594 C CA . VAL A 1 82 ? -14.176 -4.333 0.222 1.00 97.31 82 VAL A CA 1
ATOM 595 C C . VAL A 1 82 ? -14.964 -4.531 1.512 1.00 97.31 82 VAL A C 1
ATOM 597 O O . VAL A 1 82 ? -16.082 -4.044 1.625 1.00 97.31 82 VAL A O 1
ATOM 600 N N . ALA A 1 83 ? -14.380 -5.218 2.491 1.00 92.25 83 ALA A N 1
ATOM 601 C CA . ALA A 1 83 ? -14.951 -5.412 3.815 1.00 92.25 83 ALA A CA 1
ATOM 602 C C . ALA A 1 83 ? -13.823 -5.590 4.836 1.00 92.25 83 ALA A C 1
ATOM 604 O O . ALA A 1 83 ? -12.778 -6.155 4.512 1.00 92.25 83 ALA A O 1
ATOM 605 N N . TYR A 1 84 ? -14.049 -5.125 6.063 1.00 83.94 84 TYR A N 1
ATOM 606 C CA . TYR A 1 84 ? -13.113 -5.239 7.176 1.00 83.94 84 TYR A CA 1
ATOM 607 C C . TYR A 1 84 ? -13.880 -5.579 8.454 1.00 83.94 84 TYR A C 1
ATOM 609 O O . TYR A 1 84 ? -14.927 -4.988 8.720 1.00 83.94 84 TYR A O 1
ATOM 617 N N . GLN A 1 85 ? -13.375 -6.544 9.220 1.00 79.56 85 GLN A N 1
ATOM 618 C CA . GLN A 1 85 ? -13.833 -6.813 10.580 1.00 79.56 85 GLN A CA 1
ATOM 619 C C . GLN A 1 85 ? -12.624 -6.650 11.511 1.00 79.56 85 GLN A C 1
ATOM 621 O O . GLN A 1 85 ? -11.658 -7.394 11.324 1.00 79.56 85 GLN A O 1
ATOM 626 N N . PRO A 1 86 ? -12.640 -5.651 12.412 1.00 67.75 86 PRO A N 1
ATOM 627 C CA . PRO A 1 86 ? -11.533 -5.369 13.324 1.00 67.75 86 PRO A CA 1
ATOM 628 C C . PRO A 1 86 ? -11.339 -6.439 14.401 1.00 67.75 86 PRO A C 1
ATOM 630 O O . PRO A 1 86 ? -12.329 -7.123 14.754 1.00 67.75 86 PRO A O 1
#

Foldseek 3Di:
DDDDDDDDPVRQVVPPVRDDVPKDWDFPAWDWDQFQQGIATWTWIWIDDDHKIKIWTAGPPPRHTAKIWIDDPNDIDIDGDNHDDD

pLDDT: mean 81.68, std 18.28, range [34.09, 98.56]

Sequence (86 aa):
MSRTTSLSCSDISNSGAIYDPSASFQYVGDETVTVPAGTFSCWKFSYASGGSSTTVWVSKTDGVPVKFSTQIAGNSCVVELVAYQP